Protein AF-A0A938LQB8-F1 (afdb_monomer)

Structure (mmCIF, N/CA/C/O backbone):
data_AF-A0A938LQB8-F1
#
_entry.id   AF-A0A938LQB8-F1
#
loop_
_atom_site.group_PDB
_atom_site.id
_atom_site.type_symbol
_atom_site.label_atom_id
_atom_site.label_alt_id
_atom_site.label_comp_id
_atom_site.label_asym_id
_atom_site.label_entity_id
_atom_site.label_seq_id
_atom_site.pdbx_PDB_ins_code
_atom_site.Cartn_x
_atom_site.Cartn_y
_atom_site.Cartn_z
_atom_site.occupancy
_atom_site.B_iso_or_equiv
_atom_site.auth_seq_id
_atom_site.auth_comp_id
_atom_site.auth_asym_id
_atom_site.auth_atom_id
_atom_site.pdbx_PDB_model_num
ATOM 1 N N . MET A 1 1 ? -7.680 10.327 12.205 1.00 54.31 1 MET A N 1
ATOM 2 C CA . MET A 1 1 ? -7.075 9.386 11.232 1.00 54.31 1 MET A CA 1
ATOM 3 C C . MET A 1 1 ? -8.133 8.990 10.212 1.00 54.31 1 MET A C 1
ATOM 5 O O . MET A 1 1 ? -9.001 8.197 10.548 1.00 54.31 1 MET A O 1
ATOM 9 N N . SER A 1 2 ? -8.088 9.542 8.998 1.00 77.19 2 SER A N 1
ATOM 10 C CA . SER A 1 2 ? -9.080 9.239 7.957 1.00 77.19 2 SER A CA 1
ATOM 11 C C . SER A 1 2 ? -8.665 7.993 7.174 1.00 77.19 2 SER A C 1
ATOM 13 O O . SER A 1 2 ? -7.604 7.961 6.539 1.00 77.19 2 SER A O 1
ATOM 15 N N . ARG A 1 3 ? -9.479 6.940 7.275 1.00 78.56 3 ARG A N 1
ATOM 16 C CA . ARG A 1 3 ? -9.384 5.748 6.427 1.00 78.56 3 ARG A CA 1
ATOM 17 C C . ARG A 1 3 ? -10.138 6.016 5.137 1.00 78.56 3 ARG A C 1
ATOM 19 O O . ARG A 1 3 ? -11.228 6.574 5.175 1.00 78.56 3 ARG A O 1
ATOM 26 N N . VAL A 1 4 ? -9.544 5.631 4.017 1.00 83.56 4 VAL A N 1
ATOM 27 C CA . VAL A 1 4 ? -10.147 5.816 2.701 1.00 83.56 4 VAL A CA 1
ATOM 28 C C . VAL A 1 4 ? -10.593 4.454 2.214 1.00 83.56 4 VAL A C 1
ATOM 30 O O . VAL A 1 4 ? -9.776 3.543 2.071 1.00 83.56 4 VAL A O 1
ATOM 33 N N . MET A 1 5 ? -11.893 4.310 1.973 1.00 82.50 5 MET A N 1
ATOM 34 C CA . MET A 1 5 ? -12.402 3.142 1.271 1.00 82.50 5 MET A CA 1
ATOM 35 C C . MET A 1 5 ? -11.952 3.235 -0.180 1.00 82.50 5 MET A C 1
ATOM 37 O O . MET A 1 5 ? -12.431 4.069 -0.944 1.00 82.50 5 MET A O 1
ATOM 41 N N . VAL A 1 6 ? -10.993 2.393 -0.542 1.00 83.94 6 VAL A N 1
ATOM 42 C CA . VAL A 1 6 ? -10.517 2.267 -1.914 1.00 83.94 6 VAL A CA 1
ATOM 43 C C . VAL A 1 6 ? -10.962 0.914 -2.446 1.00 83.94 6 VAL A C 1
ATOM 45 O O . VAL A 1 6 ? -10.953 -0.081 -1.721 1.00 83.94 6 VAL A O 1
ATOM 48 N N . LYS A 1 7 ? -11.371 0.872 -3.715 1.00 87.25 7 LYS A N 1
ATOM 49 C CA . LYS A 1 7 ? -11.770 -0.386 -4.347 1.00 87.25 7 LYS A CA 1
ATOM 50 C C . LYS A 1 7 ? -10.540 -1.294 -4.482 1.00 87.25 7 LYS A C 1
ATOM 52 O O . LYS A 1 7 ? -9.547 -0.842 -5.057 1.00 87.25 7 LYS A O 1
ATOM 57 N N . PRO A 1 8 ? -10.607 -2.566 -4.053 1.00 88.25 8 PRO A N 1
ATOM 58 C CA . PRO A 1 8 ? -9.476 -3.487 -4.159 1.00 88.25 8 PRO A CA 1
ATOM 59 C C . PRO A 1 8 ? -8.969 -3.647 -5.600 1.00 88.25 8 PRO A C 1
ATOM 61 O O . PRO A 1 8 ? -7.768 -3.709 -5.849 1.00 88.25 8 PRO A O 1
ATOM 64 N N . GLN A 1 9 ? -9.885 -3.585 -6.571 1.00 88.31 9 GLN A N 1
ATOM 65 C CA . GLN A 1 9 ? -9.568 -3.601 -8.001 1.00 88.31 9 GLN A CA 1
ATOM 66 C C . GLN A 1 9 ? -8.641 -2.449 -8.430 1.00 88.31 9 GLN A C 1
ATOM 68 O O . GLN A 1 9 ? -7.781 -2.653 -9.280 1.00 88.31 9 GLN A O 1
ATOM 73 N N . MET A 1 10 ? -8.755 -1.257 -7.825 1.00 88.19 10 MET A N 1
ATOM 74 C CA . MET A 1 10 ? -7.851 -0.138 -8.129 1.00 88.19 10 MET A CA 1
ATOM 75 C C . MET A 1 10 ? -6.437 -0.374 -7.595 1.00 88.19 10 MET A C 1
ATOM 77 O O . MET A 1 10 ? -5.466 -0.021 -8.261 1.00 88.19 10 MET A O 1
ATOM 81 N N . LEU A 1 11 ? -6.307 -0.990 -6.416 1.00 87.88 11 LEU A N 1
ATOM 82 C CA . LEU A 1 11 ? -5.000 -1.343 -5.853 1.00 87.88 11 LEU A CA 1
ATOM 83 C C . LEU A 1 11 ? -4.297 -2.405 -6.693 1.00 87.88 11 LEU A C 1
ATOM 85 O O . LEU A 1 11 ? -3.086 -2.314 -6.898 1.00 87.88 11 LEU A O 1
ATOM 89 N N . ARG A 1 12 ? -5.060 -3.382 -7.191 1.00 88.00 12 ARG A N 1
ATOM 90 C CA . ARG A 1 12 ? -4.563 -4.397 -8.118 1.00 88.00 12 ARG A CA 1
ATOM 91 C C . ARG A 1 12 ? -4.115 -3.767 -9.437 1.00 88.00 12 ARG A C 1
ATOM 93 O O . ARG A 1 12 ? -2.980 -3.980 -9.846 1.00 88.00 12 ARG A O 1
ATOM 100 N N . TRP A 1 13 ? -4.954 -2.925 -10.044 1.00 88.31 13 TRP A N 1
ATOM 101 C CA . TRP A 1 13 ? -4.626 -2.230 -11.292 1.00 88.31 13 TRP A CA 1
ATOM 102 C C . TRP A 1 13 ? -3.356 -1.378 -11.174 1.00 88.31 13 TRP A C 1
ATOM 104 O O . TRP A 1 13 ? -2.472 -1.461 -12.023 1.00 88.31 13 TRP A O 1
ATOM 114 N N . ALA A 1 14 ? -3.224 -0.589 -10.103 1.00 88.75 14 ALA A N 1
ATOM 115 C CA . ALA A 1 14 ? -2.048 0.254 -9.884 1.00 88.75 14 ALA A CA 1
ATOM 116 C C . ALA A 1 14 ? -0.764 -0.574 -9.722 1.00 88.75 14 ALA A C 1
ATOM 118 O O . ALA A 1 14 ? 0.297 -0.175 -10.199 1.00 88.75 14 ALA A O 1
ATOM 119 N N . ARG A 1 15 ? -0.868 -1.741 -9.075 1.00 87.25 15 ARG A N 1
ATOM 120 C CA . ARG A 1 15 ? 0.230 -2.700 -8.940 1.00 87.25 15 ARG A CA 1
ATOM 121 C C . ARG A 1 15 ? 0.627 -3.302 -10.289 1.00 87.25 15 ARG A C 1
ATOM 123 O O . ARG A 1 15 ? 1.814 -3.310 -10.602 1.00 87.25 15 ARG A O 1
ATOM 130 N N . GLU A 1 16 ? -0.346 -3.793 -11.056 1.00 86.62 16 GLU A N 1
ATOM 131 C CA . GLU A 1 16 ? -0.128 -4.402 -12.377 1.00 86.62 16 GLU A CA 1
ATOM 132 C C . GLU A 1 16 ? 0.480 -3.388 -13.356 1.00 86.62 16 GLU A C 1
ATOM 134 O O . GLU A 1 16 ? 1.470 -3.684 -14.013 1.00 86.62 16 GLU A O 1
ATOM 139 N N . ARG A 1 17 ? -0.021 -2.147 -13.374 1.00 86.62 17 ARG A N 1
ATOM 140 C CA . ARG A 1 17 ? 0.530 -1.062 -14.202 1.00 86.62 17 ARG A CA 1
ATOM 141 C C . ARG A 1 17 ? 1.965 -0.684 -13.825 1.00 86.62 17 ARG A C 1
ATOM 143 O O . ARG A 1 17 ? 2.737 -0.285 -14.688 1.00 86.62 17 ARG A O 1
ATOM 150 N N . ALA A 1 18 ? 2.306 -0.751 -12.542 1.00 84.88 18 ALA A N 1
ATOM 151 C CA . ALA A 1 18 ? 3.636 -0.408 -12.050 1.00 84.88 18 ALA A CA 1
ATOM 152 C C . ALA A 1 18 ? 4.642 -1.569 -12.150 1.00 84.88 18 ALA A C 1
ATOM 154 O O . ALA A 1 18 ? 5.759 -1.425 -11.647 1.00 84.88 18 ALA A O 1
ATOM 155 N N . ASP A 1 19 ? 4.234 -2.706 -12.728 1.00 85.69 19 ASP A N 1
ATOM 156 C CA . ASP A 1 19 ? 5.002 -3.954 -12.790 1.00 85.69 19 ASP A CA 1
ATOM 157 C C . ASP A 1 19 ? 5.586 -4.338 -11.416 1.00 85.69 19 ASP A C 1
ATOM 159 O O . ASP A 1 19 ? 6.763 -4.655 -11.239 1.00 85.69 19 ASP A O 1
ATOM 163 N N . ARG A 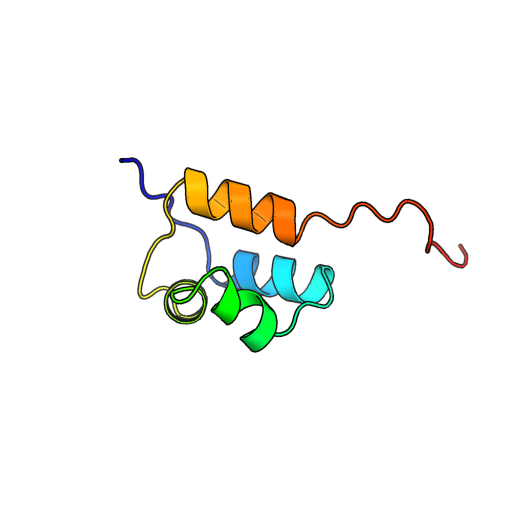1 20 ? 4.763 -4.206 -10.365 1.00 82.81 20 ARG A N 1
ATOM 164 C CA . ARG A 1 20 ? 5.164 -4.530 -8.991 1.00 82.81 20 ARG A CA 1
ATOM 165 C C . ARG A 1 20 ? 4.585 -5.874 -8.563 1.00 82.81 20 ARG A C 1
ATOM 167 O O . ARG A 1 20 ? 3.376 -6.101 -8.599 1.00 82.81 20 ARG A O 1
ATOM 174 N N . SER A 1 21 ? 5.439 -6.750 -8.049 1.00 85.00 21 SER A N 1
ATOM 175 C CA . SER A 1 21 ? 4.993 -7.986 -7.400 1.00 85.00 21 SER A CA 1
ATOM 176 C C . SER A 1 21 ? 4.391 -7.703 -6.022 1.00 85.00 21 SER A C 1
ATOM 178 O O . SER A 1 21 ? 4.839 -6.802 -5.303 1.00 85.00 21 SER A O 1
ATOM 180 N N . VAL A 1 22 ? 3.404 -8.512 -5.623 1.00 84.38 22 VAL A N 1
ATOM 181 C CA . VAL A 1 22 ? 2.762 -8.432 -4.297 1.00 84.38 22 VAL A CA 1
ATOM 182 C C . VAL A 1 22 ? 3.802 -8.542 -3.181 1.00 84.38 22 VAL A C 1
ATOM 184 O O . VAL A 1 22 ? 3.765 -7.758 -2.240 1.00 84.38 22 VAL A O 1
ATOM 187 N N . GLU A 1 23 ? 4.794 -9.426 -3.316 1.00 84.38 23 GLU A N 1
ATOM 188 C CA . GLU A 1 23 ? 5.899 -9.558 -2.355 1.00 84.38 23 GLU A CA 1
ATOM 189 C C . 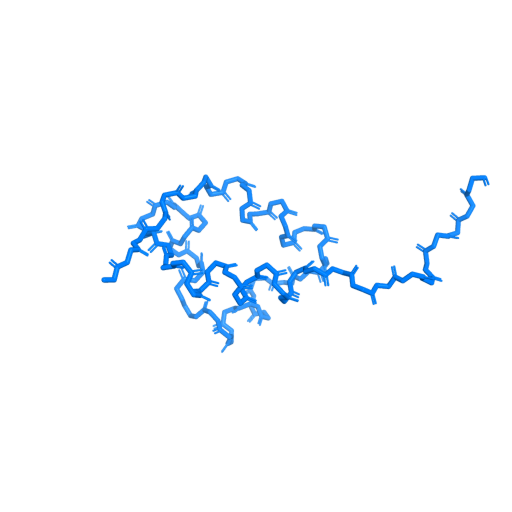GLU A 1 23 ? 6.734 -8.278 -2.207 1.00 84.38 23 GLU A C 1
ATOM 191 O O . GLU A 1 23 ? 7.102 -7.893 -1.094 1.00 84.38 23 GLU A O 1
ATOM 196 N N . GLY A 1 24 ? 6.993 -7.575 -3.315 1.00 84.88 24 GLY A N 1
ATOM 197 C CA . GLY A 1 24 ? 7.719 -6.304 -3.306 1.00 84.88 24 GLY A CA 1
ATOM 198 C C . GLY A 1 24 ? 6.947 -5.210 -2.570 1.00 84.88 24 GLY A C 1
ATOM 199 O O . GLY A 1 24 ? 7.522 -4.444 -1.796 1.00 84.88 24 GLY A O 1
ATOM 200 N N . LEU A 1 25 ? 5.624 -5.180 -2.747 1.00 85.19 25 LEU A N 1
ATOM 201 C CA . LEU A 1 25 ? 4.744 -4.272 -2.017 1.00 85.19 25 LEU A CA 1
ATOM 202 C C . LEU A 1 25 ? 4.583 -4.681 -0.555 1.00 85.19 25 LEU A C 1
ATOM 204 O O . LEU A 1 25 ? 4.595 -3.804 0.303 1.00 85.19 25 LEU A O 1
ATOM 208 N N . ARG A 1 26 ? 4.521 -5.978 -0.243 1.00 85.75 26 ARG A N 1
ATOM 209 C CA . ARG A 1 26 ? 4.376 -6.509 1.121 1.00 85.75 26 ARG A CA 1
ATOM 210 C C . ARG A 1 26 ? 5.529 -6.090 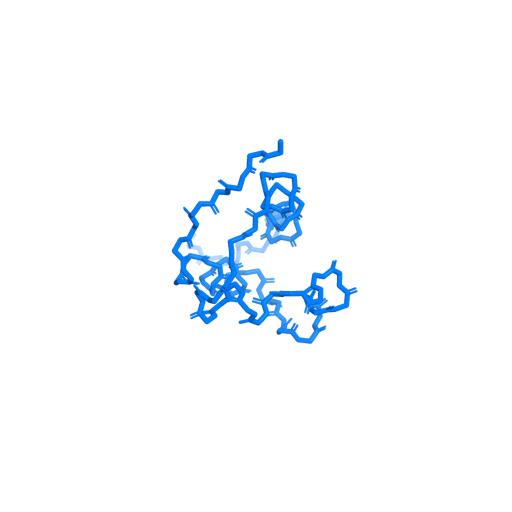2.037 1.00 85.75 26 ARG A C 1
ATOM 212 O O . ARG A 1 26 ? 5.293 -5.835 3.214 1.00 85.75 26 ARG A O 1
ATOM 219 N N . ARG A 1 27 ? 6.747 -5.915 1.503 1.00 85.12 27 ARG A N 1
ATOM 220 C CA . ARG A 1 27 ? 7.891 -5.367 2.264 1.00 85.12 27 ARG A CA 1
ATOM 221 C C . ARG A 1 27 ? 7.646 -3.950 2.793 1.00 85.12 27 ARG A C 1
ATOM 223 O O . ARG A 1 27 ? 8.097 -3.623 3.884 1.00 85.12 27 ARG A O 1
ATOM 230 N N . ARG A 1 28 ? 6.950 -3.105 2.027 1.00 84.69 28 ARG A N 1
ATOM 231 C CA . ARG A 1 28 ? 6.690 -1.693 2.375 1.00 84.69 28 ARG A CA 1
ATOM 232 C C . ARG A 1 28 ? 5.290 -1.475 2.955 1.00 84.69 28 ARG A C 1
ATOM 234 O O . ARG A 1 28 ? 5.070 -0.557 3.740 1.00 84.69 28 ARG A O 1
ATOM 241 N N . PHE A 1 29 ? 4.360 -2.346 2.584 1.00 88.69 29 PHE A N 1
ATOM 242 C CA . PHE A 1 29 ? 2.947 -2.336 2.929 1.00 88.69 29 PHE A CA 1
ATOM 243 C C . PHE A 1 29 ? 2.529 -3.753 3.362 1.00 88.69 29 PHE A C 1
ATOM 245 O O . PHE A 1 29 ? 1.897 -4.478 2.595 1.00 88.69 29 PHE A O 1
ATOM 252 N N . PRO A 1 30 ? 2.826 -4.170 4.604 1.00 85.50 30 PRO A N 1
ATOM 253 C CA . PRO A 1 30 ? 2.557 -5.536 5.073 1.00 85.50 30 PRO A CA 1
ATOM 254 C C . PRO A 1 30 ? 1.066 -5.905 5.101 1.00 85.50 30 PRO A C 1
ATOM 256 O O . PRO A 1 30 ? 0.720 -7.076 5.168 1.00 85.50 30 PRO A O 1
ATOM 259 N N . ARG A 1 31 ? 0.171 -4.910 5.036 1.00 86.25 31 ARG A N 1
ATOM 260 C CA . ARG A 1 31 ? -1.289 -5.095 4.985 1.00 86.25 31 ARG A CA 1
ATOM 261 C C . ARG A 1 31 ? -1.868 -5.017 3.570 1.00 86.25 31 ARG A C 1
ATOM 263 O O . ARG A 1 31 ? -3.085 -4.994 3.436 1.00 86.25 31 ARG A O 1
ATOM 270 N N . TYR A 1 32 ? -1.030 -4.960 2.534 1.00 87.88 32 TYR A N 1
ATOM 271 C CA . TYR A 1 32 ? -1.491 -4.820 1.151 1.00 87.88 32 TYR A CA 1
ATOM 272 C C . TYR A 1 32 ? -2.454 -5.940 0.736 1.00 87.88 32 TYR A C 1
ATOM 274 O O . TYR A 1 32 ? -3.490 -5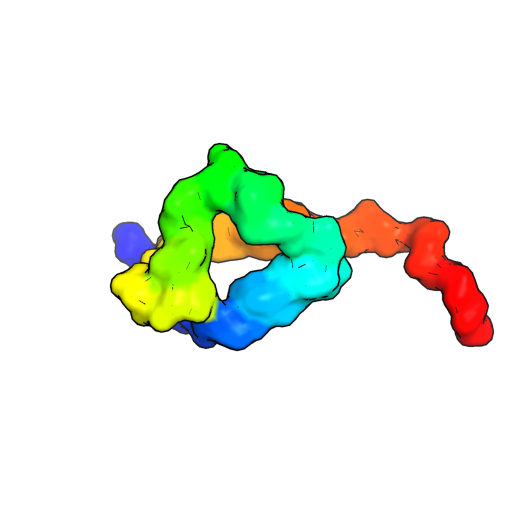.654 0.147 1.00 87.88 32 TYR A O 1
ATOM 282 N N . GLU A 1 33 ? -2.179 -7.191 1.116 1.00 87.25 33 GLU A N 1
ATOM 283 C CA . GLU A 1 33 ? -3.069 -8.322 0.812 1.00 87.25 33 GLU A CA 1
ATOM 284 C C . GLU A 1 33 ? -4.467 -8.155 1.416 1.00 87.25 33 GLU A C 1
ATOM 286 O O . GLU A 1 33 ? -5.458 -8.475 0.769 1.00 87.25 33 GLU A O 1
ATOM 291 N N . LEU A 1 34 ? -4.567 -7.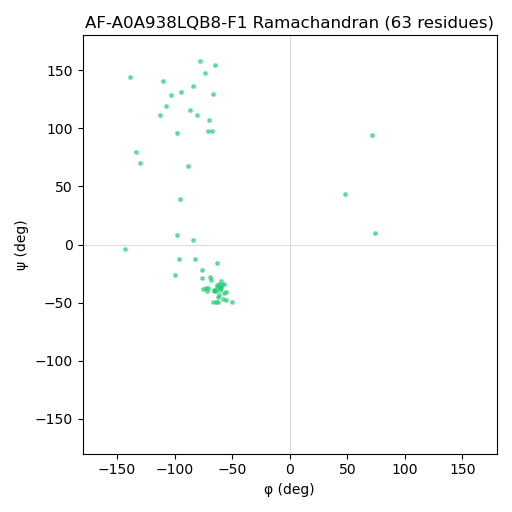581 2.619 1.00 89.06 34 LEU A N 1
ATOM 292 C CA . LEU A 1 34 ? -5.858 -7.281 3.249 1.00 89.06 34 LEU A CA 1
ATOM 293 C C . LEU A 1 34 ? -6.602 -6.167 2.503 1.00 89.06 34 LEU A C 1
ATOM 295 O O . LEU A 1 34 ? -7.830 -6.145 2.486 1.00 89.06 34 LEU A O 1
ATOM 299 N N . TRP A 1 35 ? -5.873 -5.236 1.884 1.00 90.50 35 TRP A N 1
ATOM 300 C CA . TRP A 1 35 ? -6.473 -4.181 1.070 1.00 90.50 35 TRP A CA 1
ATOM 301 C C . TRP A 1 35 ? -6.945 -4.714 -0.285 1.00 90.50 35 TRP A C 1
ATOM 303 O O . TRP A 1 35 ? -8.015 -4.329 -0.746 1.00 90.50 35 TRP A O 1
ATOM 313 N N . GLU A 1 36 ? -6.187 -5.627 -0.901 1.00 87.00 36 GLU A N 1
ATOM 314 C CA . GLU A 1 36 ? -6.561 -6.297 -2.156 1.00 87.00 36 GLU A CA 1
ATOM 315 C C . GLU A 1 36 ? -7.746 -7.263 -1.967 1.00 87.00 36 GLU A C 1
ATOM 317 O O . GLU A 1 36 ? -8.556 -7.438 -2.876 1.00 87.00 36 GLU A O 1
ATOM 322 N N . ARG A 1 37 ? -7.913 -7.827 -0.764 1.00 87.06 37 ARG A N 1
ATOM 323 C CA . ARG A 1 37 ? -9.093 -8.623 -0.380 1.00 87.06 37 ARG A CA 1
ATOM 324 C C . ARG A 1 37 ? -10.289 -7.778 0.069 1.00 87.06 37 ARG A C 1
ATOM 326 O O . ARG A 1 37 ? -11.391 -8.299 0.185 1.00 87.06 37 ARG A O 1
ATOM 333 N N . GLY A 1 38 ? -10.093 -6.479 0.313 1.00 87.06 38 GLY A N 1
ATOM 334 C CA . GLY A 1 38 ? -11.133 -5.584 0.836 1.00 87.06 38 GLY A CA 1
ATOM 335 C C . GLY A 1 38 ? -11.451 -5.775 2.324 1.00 87.06 38 GLY A C 1
ATOM 336 O O . GLY A 1 38 ? -12.400 -5.180 2.823 1.00 87.06 38 GLY A O 1
ATOM 337 N N . GLU A 1 39 ? -10.651 -6.562 3.044 1.00 88.88 39 GLU A N 1
ATOM 338 C CA . GLU A 1 39 ? -10.803 -6.826 4.481 1.00 88.88 39 GLU A CA 1
ATOM 339 C C . GLU A 1 39 ? -10.318 -5.651 5.343 1.00 88.88 39 GLU A C 1
ATOM 341 O O . GLU A 1 39 ? -10.720 -5.495 6.495 1.00 88.88 39 GLU A O 1
ATOM 346 N N . ALA A 1 40 ? -9.452 -4.796 4.791 1.00 88.19 40 ALA A N 1
ATOM 347 C CA . ALA A 1 40 ? -8.978 -3.595 5.463 1.00 88.19 40 ALA A CA 1
ATOM 348 C C . ALA A 1 40 ? -8.907 -2.392 4.517 1.00 88.19 40 ALA A C 1
ATOM 350 O O . ALA A 1 40 ? -8.513 -2.503 3.360 1.00 88.19 40 ALA A O 1
ATOM 351 N N . ALA A 1 41 ? -9.214 -1.209 5.052 1.00 85.06 41 ALA A N 1
ATOM 352 C CA . ALA A 1 4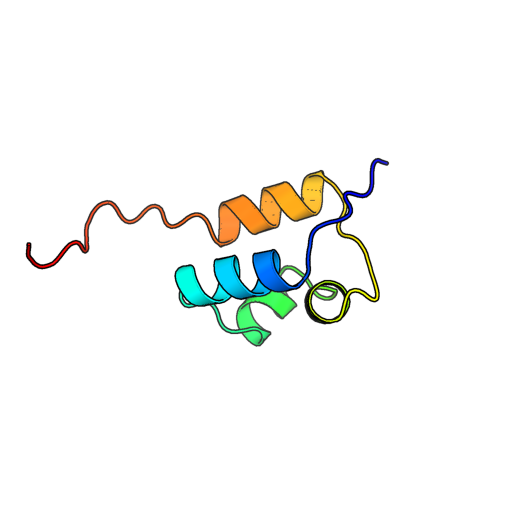1 ? -9.063 0.054 4.338 1.00 85.06 41 ALA A CA 1
ATOM 353 C C . ALA A 1 41 ? -7.705 0.711 4.659 1.00 85.06 41 ALA A C 1
ATOM 355 O O . ALA A 1 41 ? -7.363 0.852 5.845 1.00 85.06 41 ALA A O 1
ATOM 356 N N . PRO A 1 42 ? -6.933 1.154 3.647 1.00 88.38 42 PRO A N 1
ATOM 357 C CA . PRO A 1 42 ? -5.744 1.962 3.875 1.00 88.38 42 PRO A CA 1
ATOM 358 C C . PRO A 1 42 ? -6.107 3.320 4.491 1.00 88.38 42 PRO A C 1
ATOM 360 O O . PRO A 1 42 ? -7.205 3.859 4.338 1.00 88.38 42 PRO A O 1
ATOM 363 N N . THR A 1 43 ? -5.151 3.906 5.202 1.00 90.50 43 THR A N 1
ATOM 364 C CA . THR A 1 43 ? -5.230 5.320 5.597 1.00 90.50 43 THR A CA 1
ATOM 365 C C . THR A 1 43 ? -4.859 6.227 4.428 1.00 90.50 43 THR A C 1
ATOM 367 O O . THR A 1 43 ? -4.130 5.801 3.535 1.00 90.50 43 THR A O 1
ATOM 370 N N . LEU A 1 44 ? -5.295 7.493 4.457 1.00 88.19 44 LEU A N 1
ATOM 371 C CA . LEU A 1 44 ? -4.930 8.479 3.428 1.00 88.19 44 LEU A CA 1
ATOM 372 C C . LEU A 1 44 ? -3.405 8.516 3.184 1.00 88.19 44 LEU A C 1
ATOM 374 O O . LEU A 1 44 ? -2.963 8.328 2.057 1.00 88.19 44 LEU A O 1
ATOM 378 N N . LYS A 1 45 ? -2.598 8.607 4.253 1.00 88.00 45 LYS A N 1
ATOM 379 C CA . LYS A 1 45 ? -1.123 8.604 4.166 1.00 88.00 45 LYS A CA 1
ATOM 380 C C . LYS A 1 45 ? -0.551 7.339 3.521 1.00 88.00 45 LYS A C 1
ATOM 382 O O . LYS A 1 45 ? 0.445 7.399 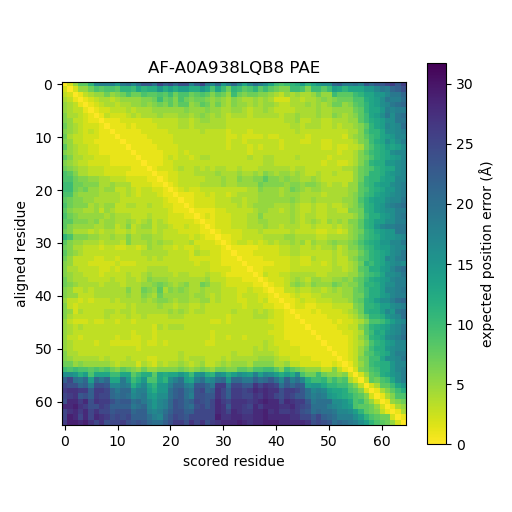2.806 1.00 88.00 45 LYS A O 1
ATOM 387 N N . GLN A 1 46 ? -1.148 6.182 3.799 1.00 88.81 46 GLN A N 1
ATOM 388 C CA . GLN A 1 46 ? -0.725 4.915 3.202 1.00 88.81 46 GLN A CA 1
ATOM 389 C C . GLN A 1 46 ? -1.101 4.836 1.728 1.00 88.81 46 GLN A C 1
ATOM 391 O O . GLN A 1 46 ? -0.298 4.355 0.935 1.00 88.81 46 GLN A O 1
ATOM 396 N N . LEU A 1 47 ? -2.289 5.324 1.370 1.00 88.31 47 LEU A N 1
ATOM 397 C CA . LEU A 1 47 ? -2.737 5.388 -0.013 1.00 88.31 47 LEU A CA 1
ATOM 398 C C . LEU A 1 47 ? -1.873 6.362 -0.823 1.00 88.31 47 LEU A C 1
ATOM 400 O O . LEU A 1 47 ? -1.478 6.027 -1.931 1.00 88.31 47 LEU A O 1
ATOM 404 N N . GLU A 1 48 ? -1.495 7.509 -0.257 1.00 89.06 48 GLU A N 1
ATOM 405 C CA . GLU A 1 48 ? -0.538 8.437 -0.874 1.00 89.06 48 GLU A CA 1
ATOM 406 C C . GLU A 1 48 ? 0.844 7.803 -1.069 1.00 89.06 48 GLU A C 1
ATOM 408 O O . GLU A 1 48 ? 1.447 7.927 -2.135 1.00 89.06 48 GLU A O 1
ATOM 413 N N . ALA A 1 49 ? 1.363 7.104 -0.056 1.00 88.31 49 ALA A N 1
ATOM 414 C CA . ALA A 1 49 ? 2.642 6.406 -0.161 1.00 88.31 49 ALA A CA 1
ATOM 415 C C . ALA A 1 49 ? 2.594 5.274 -1.198 1.00 88.31 49 ALA A C 1
ATOM 417 O O . ALA A 1 49 ? 3.552 5.089 -1.948 1.00 88.31 49 ALA A O 1
ATOM 418 N N . PHE A 1 50 ? 1.482 4.536 -1.250 1.00 87.62 50 PHE A N 1
ATOM 419 C CA . PHE A 1 50 ? 1.231 3.515 -2.260 1.00 87.62 50 PHE A CA 1
ATOM 420 C C . PHE A 1 50 ? 1.186 4.138 -3.653 1.00 87.62 50 PHE A C 1
ATOM 422 O O . PHE A 1 50 ? 1.935 3.704 -4.522 1.00 87.62 50 PHE A O 1
ATOM 429 N N . ALA A 1 51 ? 0.416 5.217 -3.824 1.00 87.50 51 ALA A N 1
ATOM 430 C CA . ALA A 1 51 ? 0.331 5.955 -5.073 1.00 87.50 51 ALA A CA 1
ATOM 431 C C . ALA A 1 51 ? 1.720 6.400 -5.529 1.00 87.50 51 ALA A C 1
ATOM 433 O O . ALA A 1 51 ? 2.081 6.099 -6.650 1.00 87.50 51 ALA A O 1
ATOM 434 N N . LYS A 1 52 ? 2.550 6.996 -4.663 1.00 86.38 52 LYS A N 1
ATOM 435 C CA . LYS A 1 52 ? 3.939 7.370 -4.999 1.00 86.38 52 LYS A CA 1
ATOM 436 C C . LYS A 1 52 ? 4.824 6.177 -5.371 1.00 86.38 52 LYS A C 1
ATOM 438 O O . LYS A 1 52 ? 5.713 6.323 -6.198 1.00 86.38 52 LYS A O 1
ATOM 443 N N . ALA A 1 53 ? 4.610 5.014 -4.759 1.00 84.62 53 ALA A N 1
ATOM 444 C CA . ALA A 1 53 ? 5.382 3.806 -5.049 1.00 84.62 53 ALA A CA 1
ATOM 445 C C . ALA A 1 53 ? 4.976 3.134 -6.375 1.00 84.62 53 ALA A C 1
ATOM 447 O O . ALA A 1 53 ? 5.815 2.487 -7.006 1.00 84.62 53 ALA A O 1
ATOM 448 N N . THR A 1 54 ? 3.713 3.281 -6.786 1.00 83.00 54 THR A N 1
ATOM 449 C CA . THR A 1 54 ? 3.176 2.795 -8.069 1.00 83.00 54 THR A CA 1
ATOM 450 C C . THR A 1 54 ? 3.150 3.865 -9.161 1.00 83.00 54 THR A C 1
ATOM 452 O O . THR A 1 54 ? 2.936 3.547 -10.327 1.00 83.00 54 THR A O 1
ATOM 455 N N . TYR A 1 55 ? 3.349 5.137 -8.809 1.00 76.69 55 TYR A N 1
ATOM 456 C CA . TYR A 1 55 ? 3.413 6.250 -9.746 1.00 76.69 55 TYR A CA 1
ATOM 457 C C . TYR A 1 55 ? 4.713 6.131 -10.532 1.00 76.69 55 TYR A C 1
ATOM 459 O O . TYR A 1 55 ? 5.800 6.474 -10.071 1.00 76.69 55 TYR A O 1
ATOM 467 N N . TYR A 1 56 ? 4.580 5.561 -11.719 1.00 61.56 56 TYR A N 1
ATOM 468 C CA . TYR A 1 56 ? 5.654 5.363 -12.668 1.00 61.56 56 TYR A CA 1
ATOM 469 C C . TYR A 1 56 ? 6.129 6.722 -13.196 1.00 61.56 56 TYR A C 1
ATOM 471 O O . TYR A 1 56 ? 5.527 7.289 -14.102 1.00 61.56 56 TYR A O 1
ATOM 479 N N . HIS A 1 57 ? 7.213 7.257 -12.632 1.00 53.38 57 HIS A N 1
ATOM 480 C CA . HIS A 1 57 ? 8.023 8.278 -13.297 1.00 53.38 57 HIS A CA 1
ATOM 481 C C . HIS A 1 57 ? 9.086 7.578 -14.146 1.00 53.38 57 HIS A C 1
ATOM 483 O O . HIS A 1 57 ? 10.274 7.601 -13.845 1.00 53.38 57 HIS A O 1
ATOM 489 N N . ASN A 1 58 ? 8.646 6.896 -15.194 1.00 49.2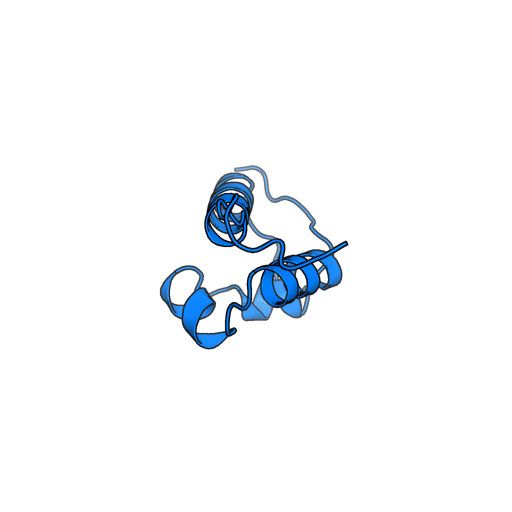8 58 ASN A N 1
ATOM 490 C CA . ASN A 1 58 ? 9.479 6.745 -16.368 1.00 49.28 58 ASN A CA 1
ATOM 491 C C . ASN A 1 58 ? 8.759 7.537 -17.459 1.00 49.28 58 ASN A C 1
ATOM 493 O O . ASN A 1 58 ? 7.646 7.226 -17.872 1.00 49.28 58 ASN A O 1
ATOM 497 N N . ALA A 1 59 ? 9.399 8.632 -17.841 1.00 47.72 59 ALA A N 1
ATOM 498 C CA . ALA A 1 59 ? 9.142 9.364 -19.064 1.00 47.72 59 ALA A CA 1
ATOM 499 C C . ALA A 1 59 ? 10.138 8.887 -20.140 1.00 47.72 59 ALA A C 1
ATOM 501 O O . ALA A 1 59 ? 10.723 9.702 -20.844 1.00 47.72 59 ALA A O 1
ATOM 502 N N . THR A 1 60 ? 10.448 7.584 -20.208 1.00 52.62 60 THR A N 1
ATOM 503 C CA . THR A 1 60 ? 11.575 7.099 -21.036 1.00 52.62 60 THR A CA 1
ATOM 504 C C . THR A 1 60 ? 11.334 5.761 -21.734 1.00 52.62 60 THR A C 1
ATOM 506 O O . THR A 1 60 ? 12.154 5.355 -22.545 1.00 52.62 60 THR A O 1
ATOM 509 N N . ILE A 1 61 ? 10.212 5.073 -21.520 1.00 50.91 61 ILE A N 1
ATOM 510 C CA . ILE A 1 61 ? 9.867 3.876 -22.297 1.00 50.91 61 ILE A CA 1
ATOM 511 C C . ILE A 1 61 ? 8.433 4.023 -22.808 1.00 50.91 61 ILE A C 1
ATOM 513 O O . ILE A 1 61 ? 7.511 3.339 -22.379 1.00 50.91 61 ILE A O 1
ATOM 517 N N . CYS A 1 62 ? 8.270 4.942 -23.758 1.00 41.41 62 CYS A N 1
ATOM 518 C CA . CYS A 1 62 ? 7.357 4.726 -24.873 1.00 41.41 62 CYS A CA 1
ATOM 519 C C . CYS A 1 62 ? 8.211 4.246 -26.059 1.00 41.41 62 CYS A C 1
ATOM 521 O O . CYS A 1 62 ? 8.789 5.092 -26.742 1.00 41.41 62 CYS A O 1
ATOM 523 N N . PRO A 1 63 ? 8.346 2.936 -26.330 1.00 51.56 63 PRO A N 1
ATOM 524 C CA . PRO A 1 63 ? 8.680 2.495 -27.664 1.00 51.56 63 PRO A CA 1
ATOM 525 C C . PRO A 1 63 ? 7.380 2.515 -28.473 1.00 51.56 63 PRO A C 1
ATOM 527 O O . PRO A 1 63 ? 6.474 1.721 -28.234 1.00 51.56 63 PRO A O 1
ATOM 530 N N . SER A 1 64 ? 7.335 3.452 -29.417 1.00 51.25 64 SER A N 1
ATOM 531 C CA . SER A 1 64 ? 6.605 3.325 -30.681 1.00 51.25 64 SER A CA 1
ATOM 532 C C . SER A 1 64 ? 5.072 3.368 -30.618 1.00 51.25 64 SER A C 1
ATOM 534 O O . SER A 1 64 ? 4.399 2.343 -30.527 1.00 51.25 64 SER A O 1
ATOM 536 N N . VAL A 1 65 ? 4.531 4.571 -30.826 1.00 43.12 65 VAL A N 1
ATOM 537 C CA . VAL A 1 65 ? 3.468 4.772 -31.824 1.00 43.12 65 VAL A CA 1
ATOM 538 C C . VAL A 1 65 ? 4.002 5.706 -32.899 1.00 43.12 65 VAL A C 1
ATOM 540 O O . VAL A 1 65 ? 4.730 6.651 -32.514 1.00 43.12 65 VAL A O 1
#

Sequence (65 aa):
MSRVMVKPQMLRWARERADRSVEGLRRRFPRYELWERGEAAPTLKQLEAFAKATYYHNATICPSV

Solvent-accessible surface area (backbone atoms only — not comparable to full-atom values): 4018 Å² total; per-residue (Å²): 136,65,65,42,90,65,61,25,68,56,58,49,50,43,30,61,76,44,75,51,53,68,72,68,45,35,77,82,36,78,59,47,67,38,29,55,68,62,80,41,64,47,37,51,72,53,48,52,53,47,47,61,73,37,54,74,88,67,95,76,80,81,84,80,133

pLDDT: mean 80.23, std 13.77, range [41.41, 90.5]

F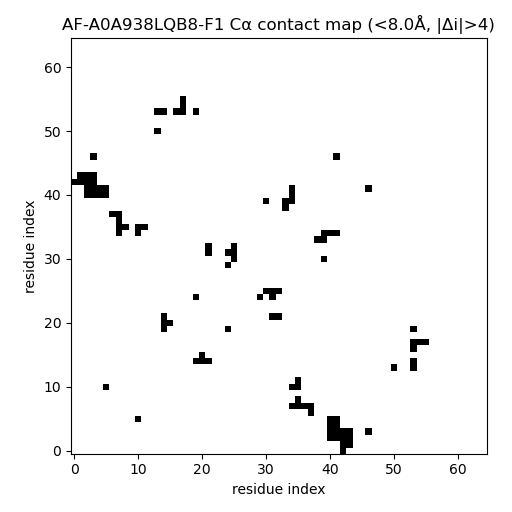oldseek 3Di:
DDFDQDDLVVLVVLCVQLVHDPVNVCVVVVCNVCSNVSVDTDHPVVVVVSCVSSVDPDPDDPDDD

Mean predicted aligned error: 7.25 Å

Radius of gyration: 12.82 Å; Cα contacts (8 Å, |Δi|>4): 53; chains: 1; bounding box: 24×19×43 Å

Secondary structure (DSSP, 8-state):
--B----HHHHHHHHHHTT--HHHHHHH-TTHHHHHTTSSPPBHHHHHHHHHHH-----S-----